Protein AF-A0A537WB67-F1 (afdb_monomer)

Solvent-accessible surface area (backbone atoms only — not comparable to full-atom values): 6281 Å² total; per-residue (Å²): 138,83,86,78,92,73,80,78,74,92,65,92,79,82,49,75,66,54,55,51,50,54,53,55,48,47,66,53,50,52,60,52,52,48,46,42,29,76,66,34,67,40,59,61,67,59,54,53,50,54,50,50,53,50,51,53,52,42,43,72,72,70,70,53,83,77,79,60,62,65,57,50,52,54,49,50,51,36,56,75,68,57,41,54,50,72,58,54,54,48,52,51,51,51,50,52,50,51,51,60,74,67,69,120

Structure (mmCIF, N/CA/C/O backbone):
data_AF-A0A537WB67-F1
#
_entry.id   AF-A0A537WB67-F1
#
loop_
_atom_site.group_PDB
_atom_site.id
_atom_site.type_symbol
_atom_site.label_atom_id
_atom_site.label_alt_id
_atom_site.label_comp_id
_atom_site.label_asym_id
_atom_site.label_entity_id
_atom_site.label_seq_id
_atom_site.pdbx_PDB_ins_code
_atom_site.Cartn_x
_atom_site.Cartn_y
_atom_site.Cartn_z
_atom_site.occupancy
_atom_site.B_iso_or_equiv
_atom_site.auth_seq_id
_atom_site.auth_comp_id
_atom_site.auth_asym_id
_atom_site.auth_atom_id
_atom_site.pdbx_PDB_model_num
ATOM 1 N N . MET A 1 1 ? 32.399 -0.449 -41.940 1.00 54.72 1 MET A N 1
ATOM 2 C CA . MET A 1 1 ? 32.945 -1.821 -41.849 1.00 54.72 1 MET A CA 1
ATOM 3 C C . MET A 1 1 ? 33.869 -1.801 -40.639 1.00 54.72 1 MET A C 1
ATOM 5 O O . MET A 1 1 ? 34.841 -1.072 -40.694 1.00 54.72 1 MET A O 1
ATOM 9 N N . SER A 1 2 ? 33.522 -2.324 -39.466 1.00 43.06 2 SER A N 1
ATOM 10 C CA . SER A 1 2 ? 32.935 -3.639 -39.188 1.00 43.06 2 SER A CA 1
ATOM 11 C C . SER A 1 2 ? 31.533 -3.623 -38.588 1.00 43.06 2 SER A C 1
ATOM 13 O O . SER A 1 2 ? 31.195 -2.778 -37.764 1.00 43.06 2 SER A O 1
ATOM 15 N N . ALA A 1 3 ? 30.750 -4.599 -39.036 1.00 62.69 3 ALA A N 1
ATOM 16 C CA . ALA A 1 3 ? 29.574 -5.109 -38.360 1.00 62.69 3 ALA A CA 1
ATOM 17 C C . ALA A 1 3 ? 29.994 -5.921 -37.127 1.00 62.69 3 ALA A C 1
ATOM 19 O O . ALA A 1 3 ? 30.991 -6.637 -37.203 1.00 62.69 3 ALA A O 1
ATOM 20 N N . ASP A 1 4 ? 29.224 -5.799 -36.047 1.00 51.84 4 ASP A N 1
ATOM 21 C CA . ASP A 1 4 ? 28.721 -6.930 -35.254 1.00 51.84 4 ASP A CA 1
ATOM 22 C C . ASP A 1 4 ? 27.590 -6.373 -34.352 1.00 51.84 4 ASP A C 1
ATOM 24 O O . ASP A 1 4 ? 27.849 -5.561 -33.471 1.00 51.84 4 ASP A O 1
ATOM 28 N N . THR A 1 5 ? 26.285 -6.483 -34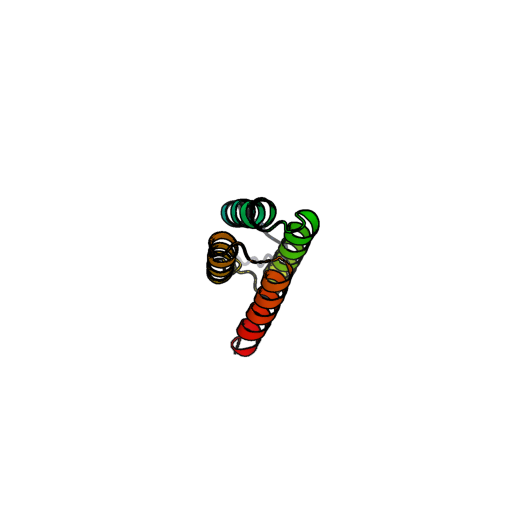.634 1.00 58.78 5 THR A N 1
ATOM 29 C CA . THR A 1 5 ? 25.423 -7.685 -34.606 1.00 58.78 5 THR A CA 1
ATOM 30 C C . THR A 1 5 ? 25.692 -8.668 -33.471 1.00 58.78 5 THR A C 1
ATOM 32 O O . THR A 1 5 ? 25.562 -9.870 -33.647 1.00 58.78 5 THR A O 1
ATOM 35 N N . THR A 1 6 ? 25.933 -8.173 -32.256 1.00 54.91 6 THR A N 1
ATOM 36 C CA . THR A 1 6 ? 25.609 -8.980 -31.072 1.00 54.91 6 THR A CA 1
ATOM 37 C C . THR A 1 6 ? 24.136 -8.778 -30.729 1.00 54.91 6 THR A C 1
ATOM 39 O O . THR A 1 6 ? 23.744 -7.772 -30.132 1.00 54.91 6 THR A O 1
ATOM 42 N N . GLU A 1 7 ? 23.313 -9.737 -31.147 1.00 57.28 7 GLU A N 1
ATOM 43 C CA . GLU A 1 7 ? 21.958 -9.936 -30.647 1.00 57.28 7 GLU A CA 1
ATOM 44 C C . GLU A 1 7 ? 21.944 -9.838 -29.115 1.00 57.28 7 GLU A C 1
ATOM 46 O O . GLU A 1 7 ? 22.501 -10.679 -28.407 1.00 57.28 7 GLU A O 1
ATOM 51 N N . ARG A 1 8 ? 21.324 -8.782 -28.578 1.00 56.25 8 ARG A N 1
ATOM 52 C CA . ARG A 1 8 ? 21.120 -8.656 -27.136 1.00 56.25 8 ARG A CA 1
ATOM 53 C C . ARG A 1 8 ? 19.953 -9.549 -26.752 1.00 56.25 8 ARG A C 1
ATOM 55 O O . ARG A 1 8 ? 18.799 -9.138 -26.829 1.00 56.25 8 ARG A O 1
ATOM 62 N N . ALA A 1 9 ? 20.281 -10.772 -26.348 1.00 52.25 9 ALA A N 1
ATOM 63 C CA . ALA A 1 9 ? 19.382 -11.646 -25.613 1.00 52.25 9 ALA A CA 1
ATOM 64 C C . ALA A 1 9 ? 18.647 -10.837 -24.525 1.00 52.25 9 ALA A C 1
ATOM 66 O O . ALA A 1 9 ? 19.273 -10.119 -23.742 1.00 52.25 9 ALA A O 1
ATOM 67 N N . GLY A 1 10 ? 17.314 -10.912 -24.519 1.00 49.19 10 GLY A N 1
ATOM 68 C CA . GLY A 1 10 ? 16.433 -10.160 -23.626 1.00 49.19 10 GLY A CA 1
ATOM 69 C C . GLY A 1 10 ? 16.551 -10.598 -22.166 1.00 49.19 10 GLY A C 1
ATOM 70 O O . GLY A 1 10 ? 15.719 -11.355 -21.676 1.00 49.19 10 GLY A O 1
ATOM 71 N N . GLY A 1 11 ? 17.585 -10.120 -21.475 1.00 60.66 11 GLY A N 1
ATOM 72 C CA . GLY A 1 11 ? 17.788 -10.294 -20.038 1.00 60.66 11 GLY A CA 1
ATOM 73 C C . GLY A 1 11 ? 17.277 -9.097 -19.234 1.00 60.66 11 GLY A C 1
ATOM 74 O O . GLY A 1 11 ? 17.396 -7.948 -19.659 1.00 60.66 11 GLY A O 1
ATOM 75 N N . PHE A 1 12 ? 16.718 -9.365 -18.053 1.00 65.31 12 PHE A N 1
ATOM 76 C CA . PHE A 1 12 ? 16.370 -8.357 -17.051 1.00 65.31 12 PHE A CA 1
ATOM 77 C C . PHE A 1 12 ? 17.655 -7.670 -16.558 1.00 65.31 12 PHE A C 1
ATOM 79 O O . PHE A 1 12 ? 18.381 -8.216 -15.729 1.00 65.31 12 PHE A O 1
ATOM 86 N N . HIS A 1 13 ? 17.980 -6.503 -17.112 1.00 73.31 13 HIS A N 1
ATOM 87 C CA . HIS A 1 13 ? 19.072 -5.675 -16.608 1.00 73.31 13 HIS A CA 1
ATOM 88 C C . HIS A 1 13 ? 18.549 -4.820 -15.464 1.00 73.31 13 HIS A C 1
ATOM 90 O O . HIS A 1 13 ? 17.720 -3.958 -15.710 1.00 73.31 13 HIS A O 1
ATOM 96 N N . VAL A 1 14 ? 19.049 -5.060 -14.251 1.00 77.69 14 VAL A N 1
ATOM 97 C CA . VAL A 1 14 ? 18.780 -4.217 -13.082 1.00 77.69 14 VAL A CA 1
ATOM 98 C C . VAL A 1 14 ? 19.919 -3.224 -12.931 1.00 77.69 14 VAL A C 1
ATOM 100 O O . VAL A 1 14 ? 21.022 -3.590 -12.518 1.00 77.69 14 VAL A O 1
ATOM 103 N N . GLY A 1 15 ? 19.673 -1.966 -13.285 1.00 88.00 15 GLY A N 1
ATOM 104 C CA . GLY A 1 15 ? 20.621 -0.881 -13.054 1.00 88.00 15 GLY A CA 1
ATOM 105 C C . GLY A 1 15 ? 20.633 -0.409 -11.596 1.00 88.00 15 GLY A C 1
ATOM 106 O O . GLY A 1 15 ? 19.652 -0.541 -10.866 1.00 88.00 15 GLY A O 1
ATOM 107 N N . ALA A 1 16 ? 21.720 0.246 -11.172 1.00 87.50 16 ALA A N 1
ATOM 108 C CA . ALA A 1 16 ? 21.786 0.899 -9.858 1.00 87.50 16 ALA A CA 1
ATOM 109 C C . ALA A 1 16 ? 20.669 1.948 -9.656 1.00 87.50 16 ALA A C 1
ATOM 111 O O . ALA A 1 16 ? 20.220 2.160 -8.532 1.00 87.50 16 ALA A O 1
ATOM 112 N N . GLY A 1 17 ? 20.200 2.571 -10.745 1.00 86.06 17 GLY A N 1
ATOM 113 C CA . GLY A 1 17 ? 19.065 3.497 -10.738 1.00 86.06 17 GLY A CA 1
ATOM 114 C C . GLY A 1 17 ? 17.714 2.825 -10.465 1.00 86.06 17 GLY A C 1
ATOM 115 O O . GLY A 1 17 ? 16.867 3.409 -9.799 1.00 86.06 17 GLY A O 1
ATOM 116 N N . GLU A 1 18 ? 17.510 1.589 -10.923 1.00 84.62 18 GLU A N 1
ATOM 117 C CA . GLU A 1 18 ? 16.283 0.835 -10.625 1.00 84.62 18 GLU A CA 1
ATOM 118 C C . GLU A 1 18 ? 16.271 0.347 -9.179 1.00 84.62 18 GLU A C 1
ATOM 120 O O . GLU A 1 18 ? 15.236 0.408 -8.519 1.00 84.62 18 GLU A O 1
ATOM 125 N N . VAL A 1 19 ? 17.431 -0.060 -8.651 1.00 87.38 19 VAL A N 1
ATOM 126 C CA . VAL A 1 19 ? 17.568 -0.412 -7.230 1.00 87.38 19 VAL A CA 1
ATOM 127 C C . VAL A 1 19 ? 17.308 0.805 -6.348 1.00 87.38 19 VAL A C 1
ATOM 129 O O . VAL A 1 19 ? 16.535 0.716 -5.397 1.00 87.38 19 VAL A O 1
ATOM 132 N N . SER A 1 20 ? 17.914 1.955 -6.657 1.00 89.94 20 SER A N 1
ATOM 133 C CA . SER A 1 20 ? 17.695 3.172 -5.871 1.00 89.94 20 SER A CA 1
ATOM 134 C C . SER A 1 20 ? 16.255 3.676 -5.981 1.00 89.94 20 SER A C 1
ATOM 136 O O . SER A 1 20 ? 15.695 4.101 -4.973 1.00 89.94 20 SER A O 1
ATOM 138 N N . GLY A 1 21 ? 15.630 3.562 -7.157 1.00 87.31 21 GLY A N 1
ATOM 139 C CA . GLY A 1 21 ? 14.213 3.857 -7.360 1.00 87.31 21 GLY A CA 1
ATOM 140 C C . GLY A 1 21 ? 13.301 2.959 -6.524 1.00 87.31 21 GLY A C 1
ATOM 141 O O . GLY A 1 21 ? 12.425 3.464 -5.827 1.00 87.31 21 GLY A O 1
ATOM 142 N N . ALA A 1 22 ? 13.546 1.646 -6.515 1.00 86.69 22 ALA A N 1
ATOM 143 C CA . ALA A 1 22 ? 12.786 0.702 -5.696 1.00 86.69 22 ALA A CA 1
ATOM 144 C C . ALA A 1 22 ? 12.930 0.992 -4.191 1.00 86.69 22 ALA A C 1
ATOM 146 O O . ALA A 1 22 ? 11.946 0.969 -3.455 1.00 86.69 22 ALA A O 1
ATOM 147 N N . VAL A 1 23 ? 14.141 1.319 -3.726 1.00 90.44 23 VAL A N 1
ATOM 148 C CA . VAL A 1 23 ? 14.383 1.697 -2.323 1.00 90.44 23 VAL A CA 1
ATOM 149 C C . VAL A 1 23 ? 13.708 3.025 -1.972 1.00 90.44 23 VAL A C 1
ATOM 151 O O . VAL A 1 23 ? 13.125 3.148 -0.895 1.00 90.44 23 VAL A O 1
ATOM 154 N N . ALA A 1 24 ? 13.754 4.015 -2.866 1.00 89.50 24 ALA A N 1
ATOM 155 C CA . ALA A 1 24 ? 13.080 5.295 -2.662 1.00 89.50 24 ALA A CA 1
ATOM 156 C C . ALA A 1 24 ? 11.563 5.114 -2.517 1.00 89.50 24 ALA A C 1
ATOM 158 O O . ALA A 1 24 ? 10.932 5.764 -1.684 1.00 89.50 24 ALA A O 1
ATOM 159 N N . ASP A 1 25 ? 10.997 4.190 -3.286 1.00 89.31 25 ASP A N 1
ATOM 160 C CA . ASP A 1 25 ? 9.580 3.877 -3.248 1.00 89.31 25 ASP A CA 1
ATOM 161 C C . ASP A 1 25 ? 9.173 3.162 -1.938 1.00 89.31 25 ASP A C 1
ATOM 163 O O . ASP A 1 25 ? 8.212 3.564 -1.272 1.00 89.31 25 ASP A O 1
ATOM 167 N N . LEU A 1 26 ? 10.003 2.227 -1.450 1.00 89.56 26 LEU A N 1
ATOM 168 C CA . LEU A 1 26 ? 9.854 1.656 -0.102 1.00 89.56 26 LEU A CA 1
ATOM 169 C C . LEU A 1 26 ? 9.893 2.726 1.000 1.00 89.56 26 LEU A C 1
ATOM 171 O O . LEU A 1 26 ? 9.172 2.610 1.992 1.00 89.56 26 LEU A O 1
ATOM 175 N N . GLY A 1 27 ? 10.679 3.790 0.817 1.00 90.88 27 GLY A N 1
ATOM 176 C CA . GLY A 1 27 ? 10.720 4.936 1.728 1.00 90.88 27 GLY A CA 1
ATOM 177 C C . GLY A 1 27 ? 9.380 5.666 1.871 1.00 90.88 27 GLY A C 1
ATOM 178 O O . GLY A 1 27 ? 9.146 6.300 2.898 1.00 90.88 27 GLY A O 1
ATOM 179 N N . VAL A 1 28 ? 8.482 5.552 0.887 1.00 90.81 28 VAL A N 1
ATOM 180 C CA . VAL A 1 28 ? 7.105 6.066 0.957 1.00 90.81 28 VAL A CA 1
ATOM 181 C C . VAL A 1 28 ? 6.152 4.999 1.497 1.00 90.81 28 VAL A C 1
ATOM 183 O O . VAL A 1 28 ? 5.319 5.295 2.350 1.00 90.81 28 VAL A O 1
ATOM 186 N N . LEU A 1 29 ? 6.281 3.753 1.038 1.00 91.12 29 LEU A N 1
ATOM 187 C CA . LEU A 1 29 ? 5.383 2.659 1.411 1.00 91.12 29 LEU A CA 1
ATOM 188 C C . LEU A 1 29 ? 5.455 2.305 2.902 1.00 91.12 29 LEU A C 1
ATOM 190 O O . LEU A 1 29 ? 4.418 2.156 3.544 1.00 91.12 29 LEU A O 1
ATOM 194 N N . VAL A 1 30 ? 6.662 2.195 3.466 1.00 93.31 30 VAL A N 1
ATOM 195 C CA . VAL A 1 30 ? 6.871 1.797 4.869 1.00 93.31 30 VAL A CA 1
ATOM 196 C C . VAL A 1 30 ? 6.181 2.745 5.861 1.00 93.31 30 VAL A C 1
ATOM 198 O O . VAL A 1 30 ? 5.419 2.250 6.693 1.00 93.31 30 VAL A O 1
ATOM 201 N N . PRO A 1 31 ? 6.374 4.078 5.806 1.00 93.94 31 PRO A N 1
ATOM 202 C CA . PRO A 1 31 ? 5.697 4.980 6.736 1.00 93.94 31 PRO A CA 1
ATOM 203 C C . PRO A 1 31 ? 4.177 5.026 6.534 1.00 93.94 31 PRO A C 1
ATOM 205 O O . PRO A 1 31 ? 3.452 5.125 7.522 1.00 93.94 31 PRO A O 1
ATOM 208 N N . LEU A 1 32 ? 3.674 4.906 5.298 1.00 94.62 32 LEU A N 1
ATOM 209 C CA . LEU A 1 32 ? 2.228 4.834 5.047 1.00 94.62 32 LEU A CA 1
ATOM 210 C C . LEU A 1 32 ? 1.617 3.569 5.661 1.00 94.62 32 LEU A C 1
ATOM 212 O O . LEU A 1 32 ? 0.618 3.650 6.375 1.00 94.62 32 LEU A O 1
ATOM 216 N N . ALA A 1 33 ? 2.244 2.412 5.435 1.00 94.88 33 ALA A N 1
ATOM 217 C CA . ALA A 1 33 ? 1.810 1.147 6.017 1.00 94.88 33 ALA A CA 1
ATOM 218 C C . ALA A 1 33 ? 1.867 1.191 7.551 1.00 94.88 33 ALA A C 1
ATOM 220 O O . ALA A 1 33 ? 0.910 0.797 8.211 1.00 94.88 33 ALA A O 1
ATOM 221 N N . ALA A 1 34 ? 2.948 1.727 8.123 1.00 96.50 34 ALA A N 1
ATOM 222 C CA . ALA A 1 34 ? 3.078 1.880 9.568 1.00 96.50 34 ALA A CA 1
ATOM 223 C C . ALA A 1 34 ? 1.969 2.764 10.155 1.00 96.50 34 ALA A C 1
ATOM 225 O O . ALA A 1 34 ? 1.380 2.394 11.167 1.00 96.50 34 ALA A O 1
ATOM 226 N N . ALA A 1 35 ? 1.640 3.892 9.518 1.00 96.62 35 ALA A N 1
ATOM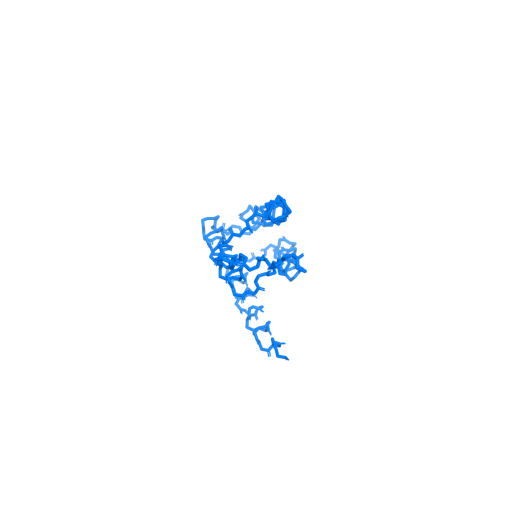 227 C CA . ALA A 1 35 ? 0.563 4.765 9.979 1.00 96.62 35 ALA A CA 1
ATOM 228 C C . ALA A 1 35 ? -0.795 4.047 9.974 1.00 96.62 35 ALA A C 1
ATOM 230 O O . ALA A 1 35 ? -1.507 4.062 10.974 1.00 96.62 35 ALA A O 1
ATOM 231 N N . LEU A 1 36 ? -1.118 3.348 8.887 1.00 96.44 36 LEU A N 1
ATOM 232 C CA . LEU A 1 36 ? -2.360 2.587 8.747 1.00 96.44 36 LEU A CA 1
ATOM 233 C C . LEU A 1 36 ? -2.482 1.437 9.760 1.00 96.44 36 LEU A C 1
ATOM 235 O O . LEU A 1 36 ? -3.556 1.194 10.308 1.00 96.44 36 LEU A O 1
ATOM 239 N N . VAL A 1 37 ? -1.385 0.737 10.041 1.00 96.88 37 VAL A N 1
ATOM 240 C CA . VAL A 1 37 ? -1.360 -0.346 11.034 1.00 96.88 37 VAL A CA 1
ATOM 241 C C . VAL A 1 37 ? -1.503 0.214 12.449 1.00 96.88 37 VAL A C 1
ATOM 243 O O . VAL A 1 37 ? -2.346 -0.247 13.212 1.00 96.88 37 VAL A O 1
ATOM 246 N N . LEU A 1 38 ? -0.699 1.220 12.803 1.00 96.94 38 LEU A N 1
ATOM 247 C CA . LEU A 1 38 ? -0.630 1.740 14.170 1.00 96.94 38 LEU A CA 1
ATOM 248 C C . LEU A 1 38 ? -1.843 2.595 14.552 1.00 96.94 38 LEU A C 1
ATOM 250 O O . LEU A 1 38 ? -2.236 2.587 15.715 1.00 96.94 38 LEU A O 1
ATOM 254 N N . VAL A 1 39 ? -2.420 3.336 13.601 1.00 97.06 39 VAL A N 1
ATOM 255 C CA . VAL A 1 39 ? -3.532 4.265 13.862 1.00 97.06 39 VAL A CA 1
ATOM 256 C C . VAL A 1 39 ? -4.882 3.630 13.552 1.00 97.06 39 VAL A C 1
ATOM 258 O O . VAL A 1 39 ? -5.795 3.714 14.368 1.00 97.06 39 VAL A O 1
ATOM 261 N N . ASN A 1 40 ? -5.022 2.979 12.396 1.00 96.62 40 ASN A N 1
ATOM 262 C CA . ASN A 1 40 ? -6.306 2.428 11.954 1.00 96.62 40 ASN A CA 1
ATOM 263 C C . ASN A 1 40 ? -6.483 0.942 12.302 1.00 96.62 40 ASN A C 1
ATOM 265 O O . ASN A 1 40 ? -7.571 0.405 12.109 1.00 96.62 40 ASN A O 1
ATOM 269 N N . GLY A 1 41 ? -5.449 0.268 12.819 1.00 95.12 41 GLY A N 1
ATOM 270 C CA . GLY A 1 41 ? -5.531 -1.135 13.234 1.00 95.12 41 GLY A CA 1
ATOM 271 C C . GLY A 1 41 ? -5.588 -2.123 12.068 1.00 95.12 41 GLY A C 1
ATOM 272 O O . GLY A 1 41 ? -6.170 -3.19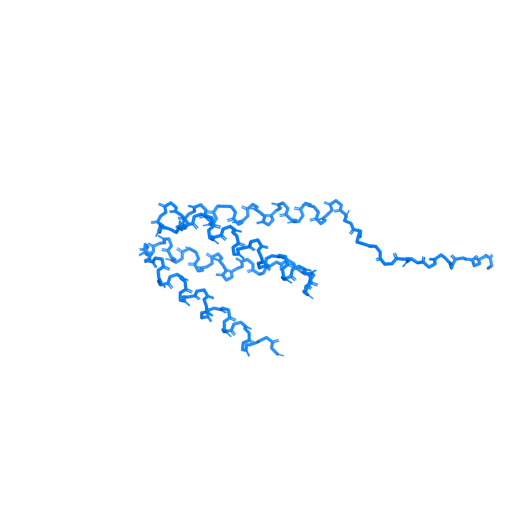9 12.199 1.00 95.12 41 GLY A O 1
ATOM 273 N N . LEU A 1 42 ? -5.026 -1.758 10.912 1.00 96.12 42 LEU A N 1
ATOM 274 C CA . LEU A 1 42 ? -4.889 -2.672 9.777 1.00 96.12 42 LEU A CA 1
ATOM 275 C C . LEU A 1 42 ? -3.898 -3.804 10.083 1.00 96.12 42 LEU A C 1
ATOM 277 O O . LEU A 1 42 ? -2.908 -3.611 10.788 1.00 96.12 42 LEU A O 1
ATOM 281 N N . ASP A 1 43 ? -4.141 -4.984 9.509 1.00 96.06 43 ASP A N 1
ATOM 282 C CA . ASP A 1 43 ? -3.210 -6.108 9.613 1.00 96.06 43 ASP A CA 1
ATOM 283 C C . ASP A 1 43 ? -1.955 -5.847 8.768 1.00 96.06 43 ASP A C 1
ATOM 285 O O . ASP A 1 43 ? -2.024 -5.683 7.547 1.00 96.06 43 ASP A O 1
ATOM 289 N N . ALA A 1 44 ? -0.791 -5.820 9.418 1.00 94.56 44 ALA A N 1
ATOM 290 C CA . ALA A 1 44 ? 0.476 -5.521 8.756 1.00 94.56 44 ALA A CA 1
ATOM 291 C C . ALA A 1 44 ? 0.833 -6.556 7.679 1.00 94.56 44 ALA A C 1
ATOM 293 O O . ALA A 1 44 ? 1.365 -6.192 6.628 1.00 94.56 44 ALA A O 1
ATOM 294 N N . GLY A 1 45 ? 0.526 -7.834 7.927 1.00 95.44 45 GLY A N 1
ATOM 295 C CA . GLY A 1 45 ? 0.781 -8.918 6.983 1.00 95.44 45 GLY A CA 1
ATOM 296 C C . GLY A 1 45 ? -0.014 -8.732 5.695 1.00 95.44 45 GLY A C 1
ATOM 297 O O . GLY A 1 45 ? 0.564 -8.741 4.612 1.00 95.44 45 GLY A O 1
ATOM 298 N N . ALA A 1 46 ? -1.316 -8.486 5.812 1.00 92.75 46 ALA A N 1
ATOM 299 C CA . ALA A 1 46 ? -2.215 -8.237 4.697 1.00 92.75 46 ALA A CA 1
ATOM 300 C C . ALA A 1 46 ? -1.819 -6.979 3.917 1.00 92.75 46 ALA A C 1
ATOM 302 O O . ALA A 1 46 ? -1.746 -7.030 2.692 1.00 92.75 46 ALA A O 1
ATOM 303 N N . VAL A 1 47 ? -1.505 -5.871 4.601 1.00 93.38 47 VAL A N 1
ATOM 304 C CA . VAL A 1 47 ? -1.080 -4.623 3.945 1.00 93.38 47 VAL A CA 1
ATOM 305 C C . VAL A 1 47 ? 0.193 -4.839 3.125 1.00 93.38 47 VAL A C 1
ATOM 307 O O . VAL A 1 47 ? 0.217 -4.506 1.940 1.00 93.38 47 VAL A O 1
ATOM 310 N N . LEU A 1 48 ? 1.237 -5.428 3.718 1.00 93.25 48 LEU A N 1
ATOM 311 C CA . LEU A 1 48 ? 2.516 -5.643 3.036 1.00 93.25 48 LEU A CA 1
ATOM 312 C C . LEU A 1 48 ? 2.420 -6.699 1.931 1.00 93.25 48 LEU A C 1
ATOM 314 O O . LEU A 1 48 ? 3.028 -6.527 0.875 1.00 93.25 48 LEU A O 1
ATOM 318 N N . LEU A 1 49 ? 1.646 -7.767 2.142 1.00 94.56 49 LEU A N 1
ATOM 319 C CA . LEU A 1 49 ? 1.441 -8.809 1.140 1.00 94.56 49 LEU A CA 1
ATOM 320 C C . LEU A 1 49 ? 0.678 -8.263 -0.068 1.00 94.56 49 LEU A C 1
ATOM 322 O O . LEU A 1 49 ? 1.134 -8.421 -1.199 1.00 94.56 49 LEU A O 1
ATOM 326 N N . CYS A 1 50 ? -0.449 -7.582 0.158 1.00 91.25 50 CYS A N 1
ATOM 327 C CA . CYS A 1 50 ? -1.232 -6.971 -0.914 1.00 91.25 50 CYS A CA 1
ATOM 328 C C . CYS A 1 50 ? -0.415 -5.918 -1.663 1.00 91.25 50 CYS A C 1
ATOM 330 O O . CYS A 1 50 ? -0.386 -5.936 -2.892 1.00 91.25 50 CYS A O 1
ATOM 332 N N . ALA A 1 51 ? 0.297 -5.042 -0.948 1.00 90.56 51 ALA A N 1
ATOM 333 C CA . ALA A 1 51 ? 1.156 -4.051 -1.581 1.00 90.56 51 ALA A CA 1
ATOM 334 C C . ALA A 1 51 ? 2.272 -4.716 -2.402 1.00 90.56 51 ALA A C 1
ATOM 336 O O . ALA A 1 51 ? 2.452 -4.376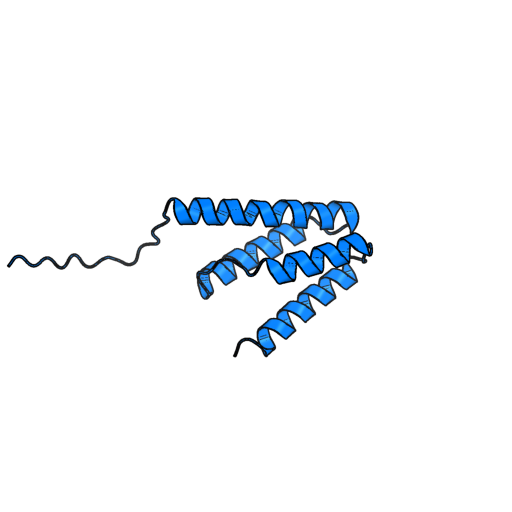 -3.565 1.00 90.56 51 ALA A O 1
ATOM 337 N N . GLY A 1 52 ? 2.963 -5.723 -1.860 1.00 91.12 52 GLY A N 1
ATOM 338 C CA . GLY A 1 52 ? 4.005 -6.457 -2.580 1.00 91.12 52 GLY A CA 1
ATOM 339 C C . GLY A 1 52 ? 3.491 -7.126 -3.857 1.00 91.12 52 GLY A C 1
ATOM 340 O O . GLY A 1 52 ? 4.108 -6.993 -4.913 1.00 91.12 52 GLY A O 1
ATOM 341 N N . LEU A 1 53 ? 2.332 -7.788 -3.795 1.00 93.31 53 LEU A N 1
ATOM 342 C CA . LEU A 1 53 ? 1.698 -8.402 -4.967 1.00 93.31 53 LEU A CA 1
ATOM 343 C C . LEU A 1 53 ? 1.317 -7.362 -6.027 1.00 93.31 53 LEU A C 1
ATOM 345 O O . LEU A 1 53 ? 1.564 -7.581 -7.213 1.00 93.31 53 LEU A O 1
ATOM 349 N N . LEU A 1 54 ? 0.764 -6.220 -5.610 1.00 88.81 54 LEU A N 1
ATOM 350 C CA . LEU A 1 54 ? 0.432 -5.116 -6.511 1.00 88.81 54 LEU A CA 1
ATOM 351 C C . LEU A 1 54 ? 1.682 -4.506 -7.153 1.00 88.81 54 LEU A C 1
ATOM 353 O O . LEU A 1 54 ? 1.664 -4.229 -8.349 1.00 88.81 54 LEU A O 1
ATOM 357 N N . TYR A 1 55 ? 2.775 -4.354 -6.404 1.00 88.81 55 TYR A N 1
ATOM 358 C CA . TYR A 1 55 ? 4.053 -3.870 -6.932 1.00 88.81 55 TYR A CA 1
ATOM 359 C C . TYR A 1 55 ? 4.655 -4.826 -7.954 1.00 88.81 55 TYR A C 1
ATOM 361 O O . TYR A 1 55 ? 5.101 -4.386 -9.012 1.00 88.81 55 TYR A O 1
ATOM 369 N N . LEU A 1 56 ? 4.639 -6.131 -7.672 1.00 90.38 56 LEU A N 1
ATOM 370 C CA . LEU A 1 56 ? 5.099 -7.140 -8.623 1.00 90.38 56 LEU A CA 1
ATOM 371 C C . LEU A 1 56 ? 4.232 -7.129 -9.888 1.00 90.38 56 LEU A C 1
ATOM 373 O O . LEU A 1 56 ? 4.767 -7.060 -10.991 1.00 90.38 56 LEU A O 1
ATOM 377 N N . GLY A 1 57 ? 2.905 -7.131 -9.745 1.00 90.88 57 GLY A N 1
ATOM 378 C CA . GLY A 1 57 ? 1.980 -7.092 -10.879 1.00 90.88 57 GLY A CA 1
ATOM 379 C C . GLY A 1 57 ? 2.139 -5.829 -11.730 1.00 90.88 57 GLY A C 1
ATOM 380 O O . GLY A 1 57 ? 2.315 -5.916 -12.946 1.00 90.88 57 GLY A O 1
ATOM 381 N N . ALA A 1 58 ? 2.147 -4.655 -11.096 1.00 86.94 58 ALA A N 1
ATOM 382 C CA . ALA A 1 58 ? 2.301 -3.375 -11.781 1.00 86.94 58 ALA A CA 1
ATOM 383 C C . ALA A 1 58 ? 3.692 -3.219 -12.413 1.00 86.94 58 ALA A C 1
ATOM 385 O O . ALA A 1 58 ? 3.801 -2.755 -13.548 1.00 86.94 58 ALA A O 1
ATOM 386 N N . GLY A 1 59 ? 4.750 -3.655 -11.725 1.00 88.19 59 GLY A N 1
ATOM 387 C CA . GLY A 1 59 ? 6.118 -3.630 -12.241 1.00 88.19 59 GLY A CA 1
ATOM 388 C C . GLY A 1 59 ? 6.307 -4.531 -13.463 1.00 88.19 59 GLY A C 1
ATOM 389 O O . GLY A 1 59 ? 6.993 -4.144 -14.411 1.00 88.19 59 GLY A O 1
ATOM 390 N N . LEU A 1 60 ? 5.657 -5.700 -13.487 1.00 89.00 60 LEU A N 1
ATOM 391 C CA . LEU A 1 60 ? 5.675 -6.604 -14.639 1.00 89.00 60 LEU A CA 1
ATOM 392 C C . LEU A 1 60 ? 4.880 -6.049 -15.830 1.00 89.00 60 LEU A C 1
ATOM 394 O O . LEU A 1 60 ? 5.335 -6.190 -16.966 1.00 89.00 60 LEU A O 1
ATOM 398 N N . TRP A 1 61 ? 3.729 -5.416 -15.578 1.00 88.69 61 TRP A N 1
ATOM 399 C CA . TRP A 1 61 ? 2.813 -4.961 -16.629 1.00 88.69 61 TRP A CA 1
ATOM 400 C C . TRP A 1 61 ? 3.158 -3.578 -17.190 1.00 88.69 61 TRP A C 1
ATOM 402 O O . TRP A 1 61 ? 3.284 -3.409 -18.400 1.00 88.69 61 TRP A O 1
ATOM 412 N N . PHE A 1 62 ? 3.319 -2.582 -16.316 1.00 85.00 62 PHE A N 1
ATOM 413 C CA . PHE A 1 62 ? 3.472 -1.179 -16.709 1.00 85.00 62 PHE A CA 1
ATOM 414 C C . PHE A 1 62 ? 4.931 -0.712 -16.749 1.00 85.00 62 PHE A C 1
ATOM 416 O O . PHE A 1 62 ? 5.233 0.250 -17.447 1.00 85.00 62 PHE A O 1
ATOM 423 N N . LYS A 1 63 ? 5.845 -1.386 -16.031 1.00 83.75 63 LYS A N 1
ATOM 424 C CA . LYS A 1 63 ? 7.287 -1.056 -15.967 1.00 83.75 63 LYS A CA 1
ATOM 425 C C . LYS A 1 63 ? 7.584 0.399 -15.555 1.00 83.75 63 LYS A C 1
ATOM 427 O O . LYS A 1 63 ? 8.637 0.936 -15.895 1.00 83.75 63 LYS A O 1
ATOM 432 N N . VAL A 1 64 ? 6.667 1.032 -14.826 1.00 78.25 64 VAL A N 1
ATOM 433 C CA . VAL A 1 64 ? 6.800 2.394 -14.291 1.00 78.25 64 VAL A CA 1
ATOM 434 C C . VAL A 1 64 ? 6.601 2.385 -12.774 1.00 78.25 64 VAL A C 1
ATOM 436 O O . VAL A 1 64 ? 5.963 1.463 -12.257 1.00 78.25 64 VAL A O 1
ATOM 439 N N . PRO A 1 65 ? 7.131 3.390 -12.050 1.00 72.44 65 PRO A N 1
ATOM 440 C CA . PRO A 1 65 ? 6.877 3.542 -10.622 1.00 72.44 65 PRO A CA 1
ATOM 441 C C . PRO A 1 65 ? 5.377 3.631 -10.328 1.00 72.44 65 PRO A C 1
ATOM 443 O O . PRO A 1 65 ? 4.620 4.231 -11.097 1.00 72.44 65 PRO A O 1
ATOM 446 N N . PHE A 1 66 ? 4.949 3.051 -9.209 1.00 72.44 66 PHE A N 1
ATOM 447 C CA . PHE A 1 66 ? 3.544 3.050 -8.818 1.00 72.44 66 PHE A CA 1
ATOM 448 C C . PHE A 1 66 ? 3.073 4.489 -8.527 1.00 72.44 66 PHE A C 1
ATOM 450 O O . PHE A 1 66 ? 3.822 5.273 -7.935 1.00 72.44 66 PHE A O 1
ATOM 457 N N . PRO A 1 67 ? 1.847 4.891 -8.914 1.00 71.69 67 PRO A N 1
ATOM 458 C CA . PRO A 1 67 ? 1.338 6.218 -8.592 1.00 71.69 67 PRO A CA 1
ATOM 459 C C . PRO A 1 67 ? 1.153 6.361 -7.073 1.00 71.69 67 PRO A C 1
ATOM 461 O O . PRO A 1 67 ? 0.142 5.966 -6.497 1.00 71.69 67 PRO A O 1
ATOM 464 N N . VAL A 1 68 ? 2.137 6.972 -6.411 1.00 80.38 68 VAL A N 1
ATOM 465 C CA . VAL A 1 68 ? 2.143 7.144 -4.947 1.00 80.38 68 VAL A CA 1
ATOM 466 C C . VAL A 1 68 ? 1.192 8.239 -4.457 1.00 80.38 68 VAL A C 1
ATOM 468 O O . VAL A 1 68 ? 0.928 8.342 -3.263 1.00 80.38 68 VAL A O 1
ATOM 471 N N . GLN A 1 69 ? 0.702 9.117 -5.335 1.00 88.06 69 GLN A N 1
ATOM 472 C CA . GLN A 1 69 ? -0.115 10.270 -4.934 1.00 88.06 69 GLN A CA 1
ATOM 473 C C . GLN A 1 69 ? -1.521 9.886 -4.436 1.00 88.06 69 GLN A C 1
ATOM 475 O O . GLN A 1 69 ? -1.851 10.306 -3.324 1.00 88.06 69 GLN A O 1
ATOM 480 N N . PRO A 1 70 ? -2.318 9.068 -5.157 1.00 86.75 70 PRO A N 1
ATOM 481 C CA . PRO A 1 70 ? -3.614 8.604 -4.655 1.00 86.75 70 PRO A CA 1
ATOM 482 C C . PRO A 1 70 ? -3.484 7.846 -3.331 1.00 86.75 70 PRO A C 1
ATOM 484 O O . PRO A 1 70 ? -4.221 8.113 -2.385 1.00 86.75 70 PRO A O 1
ATOM 487 N N . LEU A 1 71 ? -2.472 6.977 -3.227 1.00 89.19 71 LEU A N 1
ATOM 488 C CA . LEU A 1 71 ? -2.203 6.198 -2.019 1.00 89.19 71 LEU A CA 1
ATOM 489 C C . LEU A 1 71 ? -1.858 7.091 -0.817 1.00 89.19 71 LEU A C 1
ATOM 491 O O . LEU A 1 71 ? -2.384 6.884 0.278 1.00 89.19 71 LEU A O 1
ATOM 495 N N . LYS A 1 72 ? -1.018 8.116 -1.018 1.00 92.31 72 LYS A N 1
ATOM 496 C CA . LYS A 1 72 ? -0.706 9.118 0.013 1.00 92.31 72 LYS A CA 1
ATOM 497 C C . LYS A 1 72 ? -1.953 9.867 0.479 1.00 92.31 72 LYS A C 1
ATOM 499 O O . LYS A 1 72 ? -2.128 10.029 1.681 1.00 92.31 72 LYS A O 1
ATOM 504 N N . ALA A 1 73 ? -2.809 10.307 -0.445 1.00 94.25 73 ALA A N 1
ATOM 505 C CA . ALA A 1 73 ? -4.027 11.043 -0.108 1.00 94.25 73 ALA A CA 1
ATOM 506 C C . ALA A 1 73 ? -5.022 10.174 0.678 1.00 94.25 73 ALA A C 1
ATOM 508 O O . ALA A 1 73 ? -5.481 10.585 1.741 1.00 94.25 73 ALA A O 1
ATOM 509 N N . LEU A 1 74 ? -5.289 8.954 0.201 1.00 94.19 74 LEU A N 1
ATOM 510 C CA . LEU A 1 74 ? -6.159 7.993 0.882 1.00 94.19 74 LEU A CA 1
ATOM 511 C C . LEU A 1 74 ? -5.654 7.688 2.296 1.00 94.19 74 LEU A C 1
ATOM 513 O O . LEU A 1 74 ? -6.429 7.720 3.247 1.00 94.19 74 LEU A O 1
ATOM 517 N N . THR A 1 75 ? -4.349 7.459 2.444 1.00 95.06 75 THR A N 1
ATOM 518 C CA . THR A 1 75 ? -3.743 7.175 3.750 1.00 95.06 75 THR A CA 1
ATOM 519 C C . THR A 1 75 ? -3.818 8.379 4.683 1.00 95.06 75 THR A C 1
ATOM 521 O O . THR A 1 75 ? -4.172 8.225 5.846 1.00 95.06 75 THR A O 1
ATOM 524 N N . ALA A 1 76 ? -3.521 9.582 4.184 1.00 96.12 76 ALA A N 1
ATOM 525 C CA . ALA A 1 76 ? -3.594 10.805 4.976 1.00 96.12 76 ALA A CA 1
ATOM 526 C C . ALA A 1 76 ? -5.009 11.041 5.521 1.00 96.12 76 ALA A C 1
ATOM 528 O O . ALA A 1 76 ? -5.158 11.325 6.704 1.00 96.12 76 ALA A O 1
ATOM 529 N N . ILE A 1 77 ? -6.037 10.866 4.684 1.00 96.00 77 ILE A N 1
ATOM 530 C CA . ILE A 1 77 ? -7.443 10.993 5.092 1.00 96.00 77 ILE A CA 1
ATOM 531 C C . ILE A 1 77 ? -7.815 9.893 6.090 1.00 96.00 77 ILE A C 1
ATOM 533 O O . ILE A 1 77 ? -8.389 10.186 7.134 1.00 96.00 77 ILE A O 1
ATOM 537 N N . ALA A 1 78 ? -7.454 8.638 5.807 1.00 96.56 78 ALA A N 1
ATOM 538 C CA . ALA A 1 78 ? -7.763 7.512 6.683 1.00 96.56 78 ALA A CA 1
ATOM 539 C C . ALA A 1 78 ? -7.176 7.683 8.089 1.00 96.56 78 ALA A C 1
ATOM 541 O O . ALA A 1 78 ? -7.863 7.426 9.079 1.00 96.56 78 ALA A O 1
ATOM 542 N N . VAL A 1 79 ? -5.928 8.144 8.168 1.00 96.81 79 VAL A N 1
ATOM 543 C CA . VAL A 1 79 ? -5.223 8.395 9.427 1.00 96.81 79 VAL A CA 1
ATOM 544 C C . VAL A 1 79 ? -5.789 9.624 10.139 1.00 96.81 79 VAL A C 1
ATOM 546 O O . VAL A 1 79 ? -6.016 9.562 11.344 1.00 96.81 79 VAL A O 1
ATOM 549 N N . ALA A 1 80 ? -6.044 10.722 9.419 1.00 97.31 80 ALA A N 1
ATOM 550 C CA . ALA A 1 80 ? -6.578 11.955 10.003 1.00 97.31 80 ALA A CA 1
ATOM 551 C C . ALA A 1 80 ? -7.972 11.759 10.618 1.00 97.31 80 ALA A C 1
ATOM 553 O O . ALA A 1 80 ? -8.239 12.263 11.704 1.00 97.31 80 ALA A O 1
ATOM 554 N N . GLU A 1 81 ? -8.827 10.986 9.949 1.00 96.50 81 GLU A N 1
ATOM 555 C CA . GLU A 1 81 ? -10.211 10.739 10.369 1.00 96.50 81 GLU A CA 1
ATOM 556 C C . GLU A 1 81 ? -10.366 9.470 11.227 1.00 96.50 81 GLU A C 1
ATOM 558 O O . GLU A 1 81 ? -11.475 9.135 11.640 1.00 96.50 81 GLU A O 1
ATOM 563 N N . GLY A 1 82 ? -9.284 8.723 11.484 1.00 94.88 82 GLY A N 1
ATOM 564 C CA . GLY A 1 82 ? -9.335 7.485 12.271 1.00 94.88 82 GLY A CA 1
ATOM 565 C C . GLY A 1 82 ? -10.283 6.428 11.689 1.00 94.88 82 GLY A C 1
ATOM 566 O O . GLY A 1 82 ? -10.984 5.739 12.431 1.00 94.88 82 GLY A O 1
ATOM 567 N N . LEU A 1 83 ? -10.344 6.315 10.357 1.00 95.94 83 LEU A N 1
ATOM 568 C CA . LEU A 1 83 ? -11.304 5.448 9.671 1.00 95.94 83 LEU A CA 1
ATOM 569 C C . LEU A 1 83 ? -11.139 3.969 10.047 1.00 95.94 83 LEU A C 1
ATOM 571 O O . LEU A 1 83 ? -10.028 3.452 10.174 1.00 95.94 83 LEU A O 1
ATOM 575 N N . HIS A 1 84 ? -12.265 3.263 10.152 1.00 95.75 84 HIS A N 1
ATOM 576 C CA . HIS A 1 84 ? -12.285 1.822 10.397 1.00 95.75 84 HIS A CA 1
ATOM 577 C C . HIS A 1 84 ? -11.695 1.041 9.198 1.00 95.75 84 HIS A C 1
ATOM 579 O O . HIS A 1 84 ? -12.008 1.389 8.053 1.00 95.75 84 HIS A O 1
ATOM 585 N N . PRO A 1 85 ? -10.941 -0.063 9.407 1.00 94.00 85 PRO A N 1
ATOM 586 C CA . PRO A 1 85 ? -10.321 -0.849 8.330 1.00 94.00 85 PRO A CA 1
ATOM 587 C C . PRO A 1 85 ? -11.267 -1.244 7.193 1.00 94.00 85 PRO A C 1
ATOM 589 O O . PRO A 1 85 ? -10.891 -1.198 6.026 1.00 94.00 85 PRO A O 1
ATOM 592 N N . GLY A 1 86 ? -12.523 -1.572 7.513 1.00 94.94 86 GLY A N 1
ATOM 593 C CA . GLY A 1 86 ? -13.534 -1.906 6.503 1.00 94.94 86 GLY A CA 1
ATOM 594 C C . GLY A 1 86 ? -13.811 -0.773 5.505 1.00 94.94 86 GLY A C 1
ATOM 595 O O . GLY A 1 86 ? -13.994 -1.041 4.321 1.00 94.94 86 GLY A O 1
ATOM 596 N N . VAL A 1 87 ? -13.781 0.486 5.958 1.00 95.56 87 VAL A N 1
ATOM 597 C CA . VAL A 1 87 ? -13.945 1.665 5.088 1.00 95.56 87 VAL A CA 1
ATOM 598 C C . VAL A 1 87 ? -12.714 1.840 4.205 1.00 95.56 87 VAL A C 1
ATOM 600 O O . VAL A 1 87 ? -12.843 2.117 3.020 1.00 95.56 87 VAL A O 1
ATOM 603 N N . ILE A 1 88 ? -11.522 1.618 4.759 1.00 95.44 88 ILE A N 1
ATOM 604 C CA . ILE A 1 88 ? -10.253 1.739 4.030 1.00 95.44 88 ILE A CA 1
ATOM 605 C C . ILE A 1 88 ? -10.164 0.676 2.925 1.00 95.44 88 ILE A C 1
ATOM 607 O O . ILE A 1 88 ? -9.769 0.986 1.803 1.00 95.44 88 ILE A O 1
ATOM 611 N N . HIS A 1 89 ? -10.588 -0.560 3.208 1.00 93.44 89 HIS A N 1
ATOM 612 C CA . HIS A 1 89 ? -10.667 -1.622 2.203 1.00 93.44 89 HIS A CA 1
ATOM 613 C C . HIS A 1 89 ? -11.642 -1.274 1.071 1.00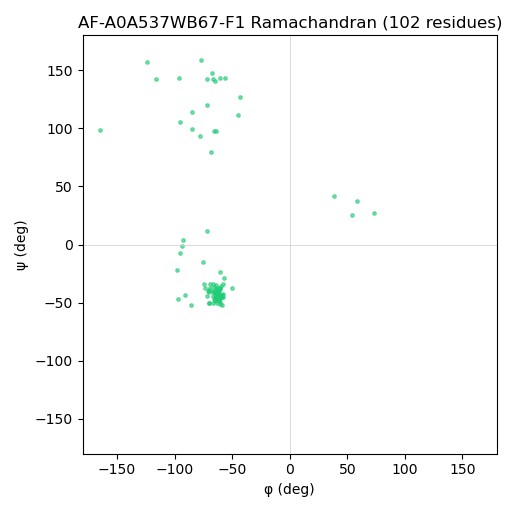 93.44 89 HIS A C 1
ATOM 615 O O . HIS A 1 89 ? -11.299 -1.445 -0.099 1.00 93.44 89 HIS A O 1
ATOM 621 N N . ALA A 1 90 ? -12.833 -0.764 1.408 1.00 95.44 90 ALA A N 1
ATOM 622 C CA . ALA A 1 90 ? -13.816 -0.326 0.419 1.00 95.44 90 ALA A CA 1
ATOM 623 C C . ALA A 1 90 ? -13.271 0.826 -0.439 1.00 95.44 90 ALA A C 1
ATOM 625 O O . ALA A 1 90 ? -13.283 0.728 -1.661 1.00 95.44 90 ALA A O 1
ATOM 626 N N . ALA A 1 91 ? -12.688 1.851 0.190 1.00 93.94 91 ALA A N 1
ATOM 627 C CA . ALA A 1 91 ? -12.081 2.987 -0.497 1.00 93.94 91 ALA A CA 1
ATOM 628 C C . ALA A 1 91 ? -10.930 2.563 -1.425 1.00 93.94 91 ALA A C 1
ATOM 630 O O . ALA A 1 91 ? -10.795 3.095 -2.523 1.00 93.94 91 ALA A O 1
ATOM 631 N N . GLY A 1 92 ? -10.113 1.582 -1.024 1.00 91.69 92 GLY A N 1
ATOM 632 C CA . GLY A 1 92 ? -9.059 1.021 -1.873 1.00 91.69 92 GLY A CA 1
ATOM 633 C C . GLY A 1 92 ? -9.610 0.309 -3.114 1.00 91.69 92 GLY A C 1
ATOM 634 O O . GLY A 1 92 ? -9.102 0.512 -4.218 1.00 91.69 92 GLY A O 1
ATOM 635 N N . LEU A 1 93 ? -10.677 -0.481 -2.951 1.00 93.12 93 LEU A N 1
ATOM 636 C CA . LEU A 1 93 ? -11.386 -1.139 -4.054 1.00 93.12 93 LEU A CA 1
ATOM 637 C C . LEU A 1 93 ? -12.042 -0.128 -5.001 1.00 93.12 93 LEU A C 1
ATOM 639 O O . LEU A 1 93 ? -11.885 -0.238 -6.215 1.00 93.12 93 LEU A O 1
ATOM 643 N N . GLU A 1 94 ? -12.733 0.873 -4.455 1.00 94.25 94 GLU A N 1
ATOM 644 C CA . GLU A 1 94 ? -13.347 1.960 -5.221 1.00 94.25 94 GLU A CA 1
ATOM 645 C C . GLU A 1 94 ? -12.295 2.767 -5.980 1.00 94.25 94 GLU A C 1
ATOM 647 O O . GLU A 1 94 ? -12.470 3.047 -7.162 1.00 94.25 94 GLU A O 1
ATOM 652 N N . MET A 1 95 ? -11.166 3.086 -5.344 1.00 92.00 95 MET A N 1
ATOM 653 C CA . MET A 1 95 ? -10.068 3.795 -5.994 1.00 92.00 95 MET A CA 1
ATOM 654 C C . MET A 1 95 ? -9.479 2.978 -7.146 1.00 92.00 95 MET A C 1
ATOM 656 O O . MET A 1 95 ? -9.281 3.518 -8.232 1.00 92.00 95 MET A O 1
ATOM 660 N N . GLY A 1 96 ? -9.257 1.676 -6.948 1.00 89.56 96 GLY A N 1
ATOM 661 C CA . GLY A 1 96 ? -8.819 0.776 -8.016 1.00 89.56 96 GLY A CA 1
ATOM 662 C C . GLY A 1 96 ? -9.814 0.718 -9.177 1.00 89.56 96 GLY A C 1
ATOM 663 O O . GLY A 1 96 ? -9.415 0.829 -10.335 1.00 89.56 96 GLY A O 1
ATOM 664 N N . LEU A 1 97 ? -11.109 0.615 -8.873 1.00 93.31 97 LEU A N 1
ATOM 665 C CA . LEU A 1 97 ? -12.177 0.619 -9.870 1.00 93.31 97 LEU A CA 1
ATOM 666 C C . LEU A 1 97 ? -12.213 1.932 -10.660 1.00 93.31 97 LEU A C 1
ATOM 668 O O . LEU A 1 97 ? -12.264 1.905 -11.885 1.00 93.31 97 LEU A O 1
ATOM 672 N N . LEU A 1 98 ? -12.159 3.077 -9.978 1.00 92.94 98 LEU A N 1
ATOM 673 C CA . LEU A 1 98 ? -12.176 4.393 -10.614 1.00 92.94 98 LEU A CA 1
ATOM 674 C C . LEU A 1 98 ? -10.971 4.583 -11.533 1.00 92.94 98 LEU A C 1
ATOM 676 O O . LEU A 1 98 ? -11.144 5.017 -12.668 1.00 92.94 98 LEU A O 1
ATOM 680 N N . LEU A 1 99 ? -9.773 4.215 -11.070 1.00 89.00 99 LEU A N 1
ATOM 681 C CA . LEU A 1 99 ? -8.557 4.280 -11.880 1.00 89.00 99 LEU A CA 1
ATOM 682 C C . LEU A 1 99 ? -8.648 3.375 -13.112 1.00 89.00 99 LEU A C 1
ATOM 684 O O . LEU A 1 99 ? -8.247 3.792 -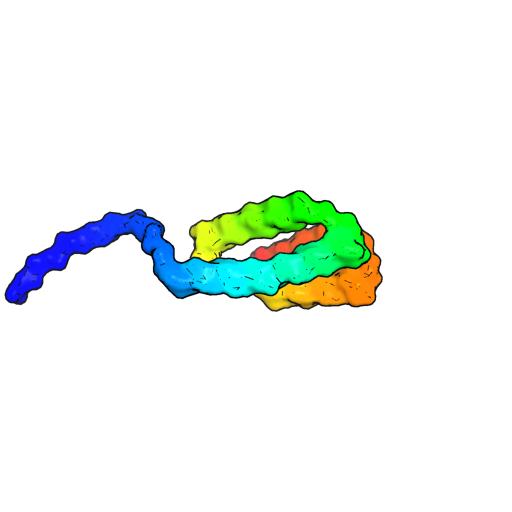14.193 1.00 89.00 99 LEU A O 1
ATOM 688 N N . LEU A 1 100 ? -9.214 2.174 -12.971 1.00 89.19 100 LEU A N 1
ATOM 689 C CA . LEU A 1 100 ? -9.433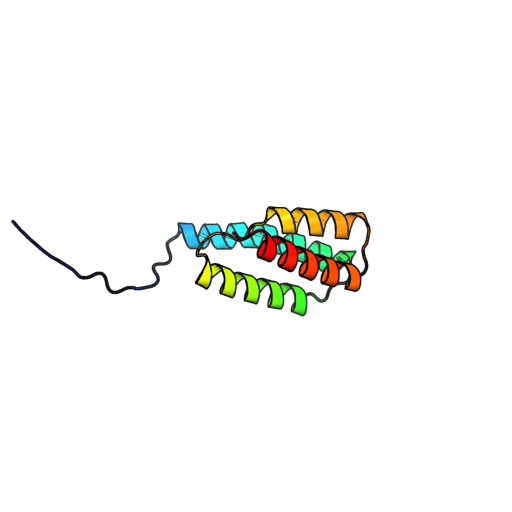 1.260 -14.092 1.00 89.19 100 LEU A CA 1
ATOM 690 C C . LEU A 1 100 ? -10.416 1.845 -15.116 1.00 89.19 100 LEU A C 1
ATOM 692 O O . LEU A 1 100 ? -10.172 1.760 -16.316 1.00 89.19 100 LEU A O 1
ATOM 696 N N . 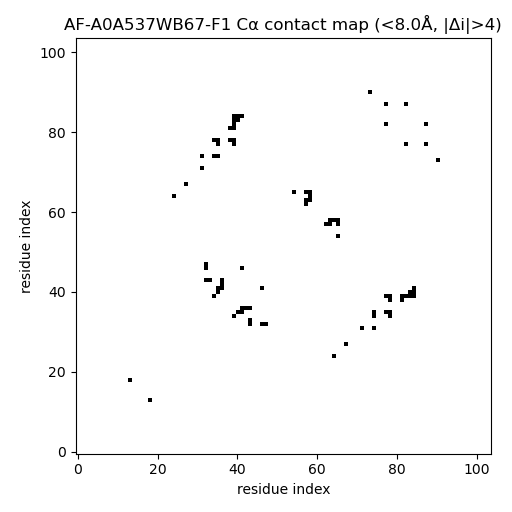LEU A 1 101 ? -11.508 2.458 -14.651 1.00 93.50 101 LEU A N 1
ATOM 697 C CA . LEU A 1 101 ? -12.527 3.057 -15.516 1.00 93.50 101 LEU A CA 1
ATOM 698 C C . LEU A 1 101 ? -11.986 4.229 -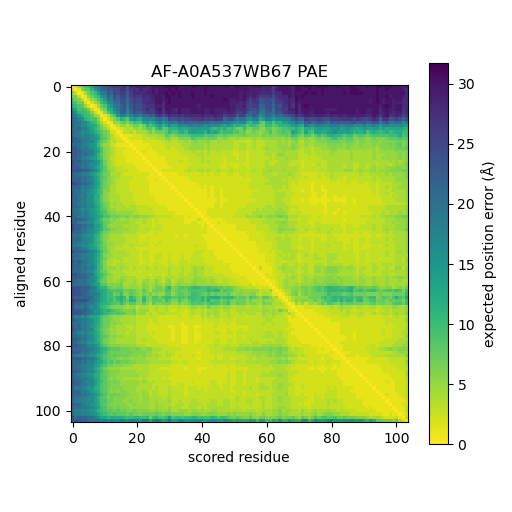16.341 1.00 93.50 101 LEU A C 1
ATOM 700 O O . LEU A 1 101 ? -12.398 4.398 -17.485 1.00 93.50 101 LEU A O 1
ATOM 704 N N . ILE A 1 102 ? -11.067 5.019 -15.781 1.00 91.75 102 ILE A N 1
ATOM 705 C CA . ILE A 1 102 ? -10.443 6.155 -16.479 1.00 91.75 102 ILE A CA 1
ATOM 706 C C . ILE A 1 102 ? -9.130 5.791 -17.183 1.00 91.75 102 ILE A C 1
ATOM 708 O O . ILE A 1 102 ? -8.458 6.676 -17.696 1.00 91.75 102 ILE A O 1
ATOM 712 N N . SER A 1 103 ? -8.724 4.518 -17.181 1.00 86.50 103 SER A N 1
ATOM 713 C CA . SER A 1 103 ? -7.421 4.067 -17.698 1.00 86.50 103 SER A CA 1
ATOM 714 C C . SER A 1 103 ? -7.293 4.113 -19.237 1.00 86.50 103 SER A C 1
ATOM 716 O O . SER A 1 103 ? -6.347 3.538 -19.783 1.00 86.50 103 SER A O 1
ATOM 718 N N . VAL A 1 104 ? -8.226 4.751 -19.945 1.00 71.38 104 VAL A N 1
ATOM 719 C CA . VAL A 1 104 ? -8.314 4.840 -21.414 1.00 71.38 104 VAL A CA 1
ATOM 720 C C . VAL A 1 104 ? -8.136 6.280 -21.880 1.00 71.38 104 VAL A C 1
ATOM 722 O O . VAL A 1 104 ? -7.597 6.458 -22.994 1.00 71.38 104 VAL A O 1
#

Secondary structure (DSSP, 8-state):
---------------HHHHHHHHHHHHHHHHHHHHHHHHH---HHHHHHHHHHHHHHHHHHT-S---HHHHHHHHHHHHHTT--HHHHHHHHHHHHHHHHHT--

Nearest PDB structures (foldseek):
  3ouf-assembly1_A  TM=3.698E-01  e=9.351E+00  Bacillus cereus m1550
  8ctn-assembly2_B  TM=3.611E-01  e=9.919E+00  Bacillus cereus m1550

Foldseek 3Di:
DDDDDPDPDDDDDDDPVNVVVVVVLVVLLVVLLVLCCVQQVDDSCCSCVVVVVVCVVCCVPVVDDDPCVVSVVLSVVCNVVSDHVVVSVVVVVVVVVVCVVPVD

pLDDT: mean 86.64, std 12.73, range [43.06, 97.31]

Radius of gyration: 18.25 Å; Cα contacts (8 Å, |Δi|>4): 43; chains: 1; bounding box: 47×24×56 Å

Sequence (104 aa):
MSADTTERAGGFHVGAGEVSGAVADLGVLVPLAAALVLVNGLDAGAVLLCAGLLYLGAGLWFKVPFPVQPLKALTAIAVAEGLHPGVIHAAGLEMGLLLLLISV

Mean predicted aligned error: 7.35 Å